Protein AF-H0SBK8-F1 (afdb_monomer_lite)

Sequence (158 aa):
MSRRNVSILALCVGFTVLLWLAADVLLIVFAGILFAVFISGGGDWIAARLGLARGFGLLIFCTLFIVGIAVFLAFAGTRFADQVQNLLNSLPRALKSVRGYIDAHDWMRRAFETFDAGDFVPSGREATSAFSTTFGVLGNLVVIVFVGLYGAIDRADM

Foldseek 3Di:
DDPVVVVVVVVVVVVVVVCVVCVLVVVLLVLLQVLLCVLQVQLVVQCVVVVHQSVVSSVVSVVVVVVVVVVVCVVVVVVVVVVVVVVVVCVVVVVVVVVVVQVVDPVSVVVVVVPPPVVVPCDVVNVVVVVVVVVVVVVSVVSSNVSSVVSNVVVSVD

pLDDT: mean 78.87, std 9.27, range [53.53, 92.62]

Radius of gyration: 26.87 Å; chains: 1; bounding box: 69×23×68 Å

Structure (mmCIF, N/CA/C/O backbone):
data_AF-H0SBK8-F1
#
_entry.id   AF-H0SBK8-F1
#
loop_
_atom_site.group_PDB
_atom_site.id
_atom_site.type_symbol
_atom_site.label_atom_id
_atom_site.label_alt_id
_atom_site.label_comp_id
_atom_site.label_asym_id
_atom_site.label_entity_id
_atom_site.label_seq_id
_atom_site.pdbx_PDB_ins_code
_atom_site.Cartn_x
_atom_site.Cartn_y
_atom_site.Cartn_z
_atom_site.occupancy
_atom_site.B_iso_or_equiv
_atom_site.auth_seq_id
_atom_site.auth_comp_id
_atom_site.auth_asym_id
_atom_site.auth_atom_id
_atom_site.pdbx_PDB_model_num
ATOM 1 N N . MET A 1 1 ? -28.452 3.139 -42.377 1.00 56.81 1 MET A N 1
ATOM 2 C CA . MET A 1 1 ? -28.591 2.854 -40.932 1.00 56.81 1 MET A CA 1
ATOM 3 C C . MET A 1 1 ? -29.072 4.107 -40.218 1.00 56.81 1 MET A C 1
ATOM 5 O O . MET A 1 1 ? -28.532 5.176 -40.464 1.00 56.81 1 MET A O 1
ATOM 9 N N . SER A 1 2 ? -30.151 3.997 -39.439 1.00 67.19 2 SER A N 1
ATOM 10 C CA . SER A 1 2 ? -30.872 5.136 -38.852 1.00 67.19 2 SER A CA 1
ATOM 11 C C . SER A 1 2 ? -29.988 5.923 -37.879 1.00 67.19 2 SER A C 1
ATOM 13 O O . SER A 1 2 ? -29.360 5.321 -37.011 1.00 67.19 2 SER A O 1
ATOM 15 N N . ARG A 1 3 ? -29.967 7.263 -37.988 1.00 77.38 3 ARG A N 1
ATOM 16 C CA . ARG A 1 3 ? -29.235 8.185 -37.087 1.00 77.38 3 ARG A CA 1
ATOM 17 C C . ARG A 1 3 ? -29.478 7.884 -35.601 1.00 77.38 3 ARG A C 1
ATOM 19 O O . ARG A 1 3 ? -28.591 8.057 -34.779 1.00 77.38 3 ARG A O 1
ATOM 26 N N . ARG A 1 4 ? -30.657 7.345 -35.286 1.00 76.56 4 ARG A N 1
ATOM 27 C CA . ARG A 1 4 ? -31.080 6.922 -33.948 1.00 76.56 4 ARG A CA 1
ATOM 28 C C . ARG A 1 4 ? -30.264 5.739 -33.405 1.00 76.56 4 ARG A C 1
ATOM 30 O O . ARG A 1 4 ? -29.923 5.734 -32.230 1.00 76.56 4 ARG A O 1
ATOM 37 N N . ASN A 1 5 ? -29.881 4.790 -34.261 1.00 80.06 5 ASN A N 1
ATOM 38 C CA . ASN A 1 5 ? -29.021 3.666 -33.876 1.00 80.06 5 ASN A CA 1
ATOM 39 C C . ASN A 1 5 ? -27.588 4.143 -33.625 1.00 80.06 5 ASN A C 1
ATOM 41 O O . ASN A 1 5 ? -26.948 3.657 -32.704 1.00 80.06 5 ASN A O 1
ATOM 45 N N . VAL A 1 6 ? -27.108 5.127 -34.396 1.00 85.50 6 VAL A N 1
ATOM 46 C CA . VAL A 1 6 ? -25.783 5.734 -34.186 1.00 85.50 6 VAL A CA 1
ATOM 47 C C . VAL A 1 6 ? -25.738 6.482 -32.852 1.00 85.50 6 VAL A C 1
ATOM 49 O O . VAL A 1 6 ? -24.781 6.318 -32.104 1.00 85.50 6 VAL A O 1
ATOM 52 N N . SER A 1 7 ? -26.790 7.233 -32.506 1.00 82.94 7 SER A N 1
ATOM 53 C CA . SER A 1 7 ? -26.885 7.909 -31.206 1.00 82.94 7 SER A CA 1
ATOM 54 C C . SER A 1 7 ? -26.938 6.928 -30.033 1.00 82.94 7 SER A C 1
ATOM 56 O O . SER A 1 7 ? -26.229 7.135 -29.057 1.00 82.94 7 SER A O 1
ATOM 58 N N . ILE A 1 8 ? -27.723 5.846 -30.126 1.00 91.75 8 ILE A N 1
ATOM 59 C CA . ILE A 1 8 ? -27.786 4.816 -29.071 1.00 91.75 8 ILE A CA 1
ATOM 60 C C . ILE A 1 8 ? -26.431 4.122 -28.913 1.00 91.75 8 ILE A C 1
ATOM 62 O O . ILE A 1 8 ? -25.972 3.915 -27.794 1.00 91.75 8 ILE A O 1
ATOM 66 N N . LEU A 1 9 ? -25.767 3.805 -30.025 1.00 91.00 9 LEU A N 1
ATOM 67 C CA . LEU A 1 9 ? -24.473 3.135 -30.004 1.00 91.00 9 LEU A CA 1
ATOM 68 C C . LEU A 1 9 ? -23.386 4.051 -29.424 1.00 91.00 9 LEU A C 1
ATOM 70 O O . LEU A 1 9 ? -22.614 3.605 -28.584 1.00 91.00 9 LEU A O 1
ATOM 74 N N . ALA A 1 10 ? -23.391 5.343 -29.765 1.00 89.25 10 ALA A N 1
ATOM 75 C CA . ALA A 1 10 ? -22.508 6.334 -29.151 1.00 89.25 10 ALA A CA 1
ATOM 76 C C . ALA A 1 10 ? -22.747 6.473 -27.636 1.00 89.25 10 ALA A C 1
ATOM 78 O O . ALA A 1 10 ? -21.789 6.565 -26.873 1.00 89.25 10 ALA A O 1
ATOM 79 N N . LEU A 1 11 ? -24.007 6.433 -27.191 1.00 91.31 11 LEU A N 1
ATOM 80 C CA . LEU A 1 11 ? -24.367 6.516 -25.772 1.00 91.31 11 LEU A CA 1
ATOM 81 C C . LEU A 1 11 ? -23.938 5.254 -25.006 1.00 91.31 11 LEU A C 1
ATOM 83 O O . LEU A 1 11 ? -23.348 5.363 -23.936 1.00 91.31 11 LEU A O 1
ATOM 87 N N . CYS A 1 12 ? -24.148 4.064 -25.576 1.00 92.62 12 CYS A N 1
ATOM 88 C CA . CYS A 1 12 ? -23.670 2.800 -25.005 1.00 92.62 12 CYS A CA 1
ATOM 89 C C . CYS A 1 12 ? -22.141 2.741 -24.923 1.00 92.62 12 CYS A C 1
ATOM 91 O O . CYS A 1 12 ? -21.604 2.321 -23.899 1.00 92.62 12 CYS A O 1
ATOM 93 N N . VAL A 1 13 ? -21.436 3.173 -25.972 1.00 92.12 13 VAL A N 1
ATOM 94 C CA . VAL A 1 13 ? -19.967 3.239 -25.970 1.00 92.12 13 VAL A CA 1
ATOM 95 C C . VAL A 1 13 ? -19.493 4.237 -24.917 1.00 92.12 13 VAL A C 1
ATOM 97 O O . VAL A 1 13 ? -18.639 3.892 -24.108 1.00 92.12 13 VAL A O 1
ATOM 100 N N . GLY A 1 14 ? -20.099 5.426 -24.852 1.00 90.00 14 GLY A N 1
ATOM 101 C CA . GLY A 1 14 ? -19.787 6.425 -23.830 1.00 90.00 14 GLY A CA 1
ATOM 102 C C . GLY A 1 14 ? -20.005 5.905 -22.407 1.00 90.00 14 GLY A C 1
ATOM 103 O O . GLY A 1 14 ? -19.131 6.058 -21.560 1.00 90.00 14 GLY A O 1
ATOM 104 N N . PHE A 1 15 ? -21.124 5.222 -22.154 1.00 88.25 15 PHE A N 1
ATOM 105 C CA . PHE A 1 15 ? -21.420 4.622 -20.852 1.00 88.25 15 PHE A CA 1
ATOM 106 C C . PHE A 1 15 ? -20.446 3.494 -20.492 1.00 88.25 15 PHE A C 1
ATOM 108 O O . PHE A 1 15 ? -19.996 3.410 -19.354 1.00 88.25 15 PHE A O 1
ATOM 115 N N . THR A 1 16 ? -20.066 2.664 -21.465 1.00 86.62 16 THR A N 1
ATOM 116 C CA . THR A 1 16 ? -19.086 1.584 -21.268 1.00 86.62 16 THR A CA 1
ATOM 117 C C . THR A 1 16 ? -17.697 2.144 -20.962 1.00 86.62 16 THR A C 1
ATOM 119 O O . THR A 1 16 ? -17.033 1.661 -20.051 1.00 86.62 16 THR A O 1
ATOM 122 N N . VAL A 1 17 ? -17.270 3.195 -21.669 1.00 85.94 17 VAL A N 1
ATOM 123 C CA . VAL A 1 17 ? -15.999 3.890 -21.405 1.00 85.94 17 VAL A CA 1
ATOM 124 C C . VAL A 1 17 ? -16.017 4.553 -20.028 1.00 85.94 17 VAL A C 1
ATOM 126 O O . VAL A 1 17 ? -15.032 4.468 -19.300 1.00 85.94 17 VAL A O 1
ATOM 129 N N . LEU A 1 18 ? -17.140 5.160 -19.637 1.00 83.31 18 LEU A N 1
ATOM 130 C CA . LEU A 1 18 ? -17.298 5.767 -18.317 1.00 83.31 18 LEU A CA 1
ATOM 131 C C . LEU A 1 18 ? -17.250 4.717 -17.198 1.00 83.31 18 LEU A C 1
ATOM 133 O O . LEU A 1 18 ? -16.566 4.928 -16.201 1.00 83.31 18 LEU A O 1
ATOM 137 N N . LEU A 1 19 ? -17.911 3.571 -17.382 1.00 81.94 19 LEU A N 1
ATOM 138 C CA . LEU A 1 19 ? -17.814 2.427 -16.471 1.00 81.94 19 LEU A CA 1
ATOM 139 C C . LEU A 1 19 ? -16.392 1.878 -16.388 1.00 81.94 19 LEU A C 1
ATOM 141 O O . LEU A 1 19 ? -15.942 1.544 -15.299 1.00 81.94 19 LEU A O 1
ATOM 145 N N . TRP A 1 20 ? -15.679 1.803 -17.512 1.00 82.62 20 TRP A N 1
ATOM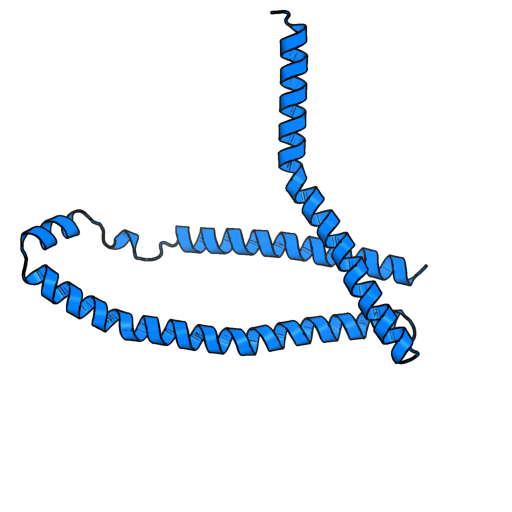 146 C CA . TRP A 1 20 ? -14.298 1.333 -17.528 1.00 82.62 20 TRP A CA 1
ATOM 147 C C . TRP A 1 20 ? -13.368 2.288 -16.773 1.00 82.62 20 TRP A C 1
ATOM 149 O O . TRP A 1 20 ? -12.548 1.835 -15.981 1.00 82.62 20 TRP A O 1
ATOM 159 N N . LEU A 1 21 ? -13.558 3.601 -16.934 1.00 76.69 21 LEU A N 1
ATOM 160 C CA . LEU A 1 21 ? -12.795 4.618 -16.207 1.00 76.69 21 LEU A CA 1
ATOM 161 C C . LEU A 1 21 ? -13.139 4.644 -14.705 1.00 76.69 21 LEU A C 1
ATOM 163 O O . LEU A 1 21 ? -12.272 4.882 -13.871 1.00 76.69 21 LEU A O 1
ATOM 167 N N . ALA A 1 22 ? -14.400 4.386 -14.351 1.00 81.94 22 ALA A N 1
ATOM 168 C CA . ALA A 1 22 ? -14.864 4.339 -12.965 1.00 81.94 22 ALA A CA 1
ATOM 169 C C . ALA A 1 22 ? -14.611 2.986 -12.275 1.00 81.94 22 ALA A C 1
ATOM 171 O O . ALA A 1 22 ? -14.759 2.896 -11.055 1.00 81.94 22 ALA A O 1
ATOM 172 N N . ALA A 1 23 ? -14.237 1.941 -13.020 1.00 83.31 23 ALA A N 1
ATOM 173 C CA . ALA A 1 23 ? -14.001 0.606 -12.475 1.00 83.31 23 ALA A CA 1
ATOM 174 C C . ALA A 1 23 ? -12.902 0.619 -11.405 1.00 83.31 23 ALA A C 1
ATOM 176 O O . ALA A 1 23 ? -13.072 -0.006 -10.360 1.00 83.31 23 ALA A O 1
ATOM 177 N N . ASP A 1 24 ? -11.836 1.396 -11.616 1.00 81.75 24 ASP A N 1
ATOM 178 C CA . ASP A 1 24 ? -10.772 1.573 -10.624 1.00 81.75 24 ASP A CA 1
ATOM 179 C C . ASP A 1 24 ? -11.307 2.191 -9.328 1.00 81.75 24 ASP A C 1
ATOM 181 O O . ASP A 1 24 ? -11.007 1.709 -8.238 1.00 81.75 24 ASP A O 1
ATOM 185 N N . VAL A 1 25 ? -12.171 3.206 -9.423 1.00 84.06 25 VAL A N 1
ATOM 186 C CA . VAL A 1 25 ? -12.795 3.840 -8.248 1.00 84.06 25 VAL A CA 1
ATOM 187 C C . VAL A 1 25 ? -13.710 2.856 -7.518 1.00 84.06 25 VAL A C 1
ATOM 189 O O . VAL A 1 25 ? -13.666 2.770 -6.291 1.00 84.06 25 VAL A O 1
ATOM 192 N N . LEU A 1 26 ? -14.508 2.075 -8.251 1.00 85.50 26 LEU A N 1
ATOM 193 C CA . LEU A 1 26 ? -15.375 1.050 -7.667 1.00 85.50 26 LEU A CA 1
ATOM 194 C C . LEU A 1 26 ? -14.555 -0.029 -6.945 1.00 85.50 26 LEU A C 1
ATOM 196 O O . LEU A 1 26 ? -14.913 -0.421 -5.834 1.00 85.50 26 LEU A O 1
ATOM 200 N N . LEU A 1 27 ? -13.443 -0.472 -7.541 1.00 86.31 27 LEU A N 1
ATOM 201 C CA . LEU A 1 27 ? -12.514 -1.422 -6.925 1.00 86.31 27 LEU A CA 1
ATOM 202 C C . LEU A 1 27 ? -11.871 -0.850 -5.660 1.00 86.31 27 LEU A C 1
ATOM 204 O O . LEU A 1 27 ? -11.789 -1.560 -4.661 1.00 86.31 27 LEU A O 1
ATOM 208 N N . ILE A 1 28 ? -11.465 0.421 -5.672 1.00 85.25 28 ILE A N 1
ATOM 209 C CA . ILE A 1 28 ? -10.910 1.115 -4.500 1.00 85.25 28 ILE A CA 1
ATOM 210 C C . ILE A 1 28 ? -11.938 1.171 -3.365 1.00 85.25 28 ILE A C 1
ATOM 212 O O . ILE A 1 28 ? -11.615 0.834 -2.227 1.00 85.25 28 ILE A O 1
ATOM 216 N N . VAL A 1 29 ? -13.186 1.545 -3.659 1.00 86.69 29 VAL A N 1
ATOM 217 C CA . VAL A 1 29 ? -14.262 1.589 -2.654 1.00 86.69 29 VAL A CA 1
ATOM 218 C C . VAL A 1 29 ? -14.557 0.192 -2.114 1.00 86.69 29 VAL A C 1
ATOM 220 O O . VAL A 1 29 ? -14.632 0.003 -0.902 1.00 86.69 29 VAL A O 1
ATOM 223 N N . PHE A 1 30 ? -14.675 -0.802 -2.994 1.00 88.19 30 PHE A N 1
ATOM 224 C CA . PHE A 1 30 ? -14.898 -2.190 -2.604 1.00 88.19 30 PHE A CA 1
ATOM 225 C C . PHE A 1 30 ? -13.760 -2.729 -1.726 1.00 88.19 30 PHE A C 1
ATOM 227 O O . PHE A 1 30 ? -14.020 -3.339 -0.688 1.00 88.19 30 PHE A O 1
ATOM 234 N N . ALA A 1 31 ? -12.507 -2.447 -2.087 1.00 88.56 31 ALA A N 1
ATOM 235 C CA . ALA A 1 31 ? -11.340 -2.786 -1.281 1.00 88.56 31 ALA A CA 1
ATOM 236 C C . ALA A 1 31 ? -11.372 -2.085 0.084 1.00 88.56 31 ALA A C 1
ATOM 238 O O . ALA A 1 31 ? -11.089 -2.726 1.093 1.00 88.56 31 ALA A O 1
ATOM 239 N N . GLY A 1 32 ? -11.777 -0.812 0.137 1.00 88.12 32 GLY A N 1
ATOM 240 C CA . GLY A 1 32 ? -11.993 -0.080 1.387 1.00 88.12 32 GLY A CA 1
ATOM 241 C C . GLY A 1 32 ? -13.034 -0.753 2.283 1.00 88.12 32 GLY A C 1
ATOM 242 O O . GLY A 1 32 ? -12.780 -0.969 3.464 1.00 88.12 32 GLY A O 1
ATOM 243 N N . ILE A 1 33 ? -14.171 -1.175 1.725 1.00 87.69 33 ILE A N 1
ATOM 244 C CA . ILE A 1 33 ? -15.217 -1.890 2.475 1.00 87.69 33 ILE A CA 1
ATOM 245 C C . ILE A 1 33 ? -14.710 -3.249 2.977 1.00 87.69 33 ILE A C 1
ATOM 247 O O . ILE A 1 33 ? -14.914 -3.587 4.143 1.00 87.69 33 ILE A O 1
ATOM 251 N N . LEU A 1 34 ? -14.024 -4.027 2.134 1.00 89.12 34 LEU A N 1
ATOM 252 C CA . LEU A 1 34 ? -13.415 -5.291 2.561 1.00 89.12 34 LEU A CA 1
ATOM 253 C C . LEU A 1 34 ? -12.387 -5.072 3.674 1.00 89.12 34 LEU A C 1
ATOM 255 O O . LEU A 1 34 ? -12.351 -5.838 4.637 1.00 89.12 34 LEU A O 1
ATOM 259 N N . PHE A 1 35 ? -11.588 -4.011 3.570 1.00 87.38 35 PHE A N 1
ATOM 260 C CA . PHE A 1 35 ? -10.621 -3.631 4.590 1.00 87.38 35 PHE A CA 1
ATOM 261 C C . PHE A 1 35 ? -11.308 -3.235 5.904 1.00 87.38 35 PHE A C 1
ATOM 263 O O . PHE A 1 35 ? -10.869 -3.676 6.965 1.00 87.38 35 PHE A O 1
ATOM 270 N N . ALA A 1 36 ? -12.430 -2.506 5.845 1.00 86.69 36 ALA A N 1
ATOM 271 C CA . ALA A 1 36 ? -13.253 -2.211 7.020 1.00 86.69 36 ALA A CA 1
ATOM 272 C C . ALA A 1 36 ? -13.706 -3.496 7.717 1.00 86.69 36 ALA A C 1
ATOM 274 O O . ALA A 1 36 ? -13.495 -3.667 8.915 1.00 86.69 36 ALA A O 1
ATOM 275 N N . VAL A 1 37 ? -14.288 -4.428 6.955 1.00 85.94 37 VAL A N 1
ATOM 276 C CA . VAL A 1 37 ? -14.782 -5.707 7.484 1.00 85.94 37 VAL A CA 1
ATOM 277 C C . VAL A 1 37 ? -13.642 -6.536 8.074 1.00 85.94 37 VAL A C 1
ATOM 279 O O . VAL A 1 37 ? -13.821 -7.158 9.119 1.00 85.94 37 VAL A O 1
ATOM 282 N N . PHE A 1 38 ? -12.466 -6.519 7.447 1.00 86.62 38 PHE A N 1
ATOM 283 C CA . PHE A 1 38 ? -11.280 -7.203 7.950 1.00 86.62 38 PHE A CA 1
ATOM 284 C C . PHE A 1 38 ? -10.816 -6.640 9.301 1.00 86.62 38 PHE A C 1
ATOM 286 O O . PHE A 1 38 ? -10.615 -7.411 10.242 1.00 86.62 38 PHE A O 1
ATOM 293 N N . ILE A 1 39 ? -10.701 -5.311 9.427 1.00 85.12 39 ILE A N 1
ATOM 294 C CA . ILE A 1 39 ? -10.304 -4.664 10.687 1.00 85.12 39 ILE A CA 1
ATOM 295 C C . ILE A 1 39 ? -11.371 -4.867 11.760 1.00 85.12 39 ILE A C 1
ATOM 297 O O . ILE A 1 39 ? -11.030 -5.275 12.867 1.00 85.12 39 ILE A O 1
ATOM 301 N N . SER A 1 40 ? -12.648 -4.617 11.457 1.00 83.69 40 SER A N 1
ATOM 302 C CA . SER A 1 40 ? -13.736 -4.810 12.420 1.00 83.69 40 SER A CA 1
ATOM 303 C C . SER A 1 40 ? -13.827 -6.265 12.872 1.00 83.69 40 SER A C 1
ATOM 305 O O . SER A 1 40 ? -13.932 -6.516 14.064 1.00 83.69 40 SER A O 1
ATOM 307 N N . GLY A 1 41 ? -13.723 -7.234 11.958 1.00 83.56 41 GLY A N 1
ATOM 308 C CA . GLY A 1 41 ? -13.756 -8.657 12.303 1.00 83.56 41 GLY A CA 1
ATOM 309 C C . GLY A 1 41 ? -12.580 -9.082 13.185 1.00 83.56 41 GLY A C 1
ATOM 310 O O . GLY A 1 41 ? -12.774 -9.787 14.176 1.00 83.56 41 GLY A O 1
ATOM 311 N N . GLY A 1 42 ? -11.366 -8.621 12.868 1.00 83.12 42 GLY A N 1
ATOM 312 C CA . GLY A 1 42 ? -10.180 -8.872 13.691 1.00 83.12 42 GLY A CA 1
ATOM 313 C C . GLY A 1 42 ? -10.251 -8.187 15.058 1.00 83.12 42 GLY A C 1
ATOM 314 O O . GLY A 1 42 ? -9.967 -8.810 16.081 1.00 83.12 42 GLY A O 1
ATOM 315 N N . GLY A 1 43 ? -10.683 -6.927 15.085 1.00 82.75 43 GLY A N 1
ATOM 316 C CA . GLY A 1 43 ? -10.865 -6.137 16.299 1.00 82.75 43 GLY A CA 1
ATOM 317 C C . GLY A 1 43 ? -11.937 -6.711 17.222 1.00 82.75 43 GLY A C 1
ATOM 318 O O . GLY A 1 43 ? -11.690 -6.828 18.419 1.00 82.75 43 GLY A O 1
ATOM 319 N N . ASP A 1 44 ? -13.074 -7.144 16.674 1.00 83.19 44 ASP A N 1
ATOM 320 C CA . ASP A 1 44 ? -14.165 -7.782 17.420 1.00 83.19 44 ASP A CA 1
ATOM 321 C C . ASP A 1 44 ? -13.722 -9.136 17.992 1.00 83.19 44 ASP A C 1
ATOM 323 O O . ASP A 1 44 ? -14.021 -9.450 19.145 1.00 83.19 44 ASP A O 1
ATOM 327 N N . TRP A 1 45 ? -12.942 -9.920 17.238 1.00 83.00 45 TRP A N 1
ATOM 328 C CA . TRP A 1 45 ? -12.374 -11.181 17.727 1.00 83.00 45 TRP A CA 1
ATOM 329 C C . TRP A 1 45 ? -11.401 -10.966 18.895 1.00 83.00 45 TRP A C 1
ATOM 331 O O . TRP A 1 45 ? -11.473 -11.671 19.905 1.00 83.00 45 TRP A O 1
ATOM 341 N N . ILE A 1 46 ? -10.527 -9.959 18.796 1.00 80.88 46 ILE A N 1
ATOM 342 C CA . ILE A 1 46 ? -9.605 -9.571 19.873 1.00 80.88 46 ILE A CA 1
ATOM 343 C C . ILE A 1 46 ? -10.380 -9.028 21.081 1.00 80.88 46 ILE A C 1
ATOM 345 O O . ILE A 1 46 ? -10.127 -9.460 22.207 1.00 80.88 46 ILE A O 1
ATOM 349 N N . ALA A 1 47 ? -11.352 -8.137 20.865 1.00 82.31 47 ALA A N 1
ATOM 350 C CA . ALA A 1 47 ? -12.197 -7.581 21.920 1.00 82.31 47 ALA A CA 1
ATOM 351 C C . ALA A 1 47 ? -12.947 -8.686 22.673 1.00 82.31 47 ALA A C 1
ATOM 353 O O . ALA A 1 47 ? -12.913 -8.716 23.902 1.00 82.31 47 ALA A O 1
ATOM 354 N N . ALA A 1 48 ? -13.541 -9.641 21.951 1.00 81.38 48 ALA A N 1
ATOM 355 C CA . ALA A 1 48 ? -14.244 -10.777 22.538 1.00 81.38 48 ALA A CA 1
ATOM 356 C C . ALA A 1 48 ? -13.307 -11.700 23.330 1.00 81.38 48 ALA A C 1
ATOM 358 O O . ALA A 1 48 ? -13.700 -12.240 24.363 1.00 81.38 48 ALA A O 1
ATOM 359 N N . ARG A 1 49 ? -12.061 -11.884 22.874 1.00 84.75 49 ARG A N 1
ATOM 360 C CA . ARG A 1 49 ? -11.093 -12.759 23.551 1.00 84.75 49 ARG A CA 1
ATOM 361 C C . ARG A 1 49 ? -10.495 -12.131 24.807 1.00 84.75 49 ARG A C 1
ATOM 363 O O . ARG A 1 49 ? -10.231 -12.854 25.764 1.00 84.75 49 ARG A O 1
ATOM 370 N N . LEU A 1 50 ? -10.269 -10.819 24.796 1.00 77.81 50 LEU A N 1
ATOM 371 C CA . LEU A 1 50 ? -9.695 -10.084 25.925 1.00 77.81 50 LEU A CA 1
ATOM 372 C C . LEU A 1 50 ? -10.757 -9.456 26.847 1.00 77.81 50 LEU A C 1
ATOM 374 O O . LEU A 1 50 ? -10.409 -8.974 27.920 1.00 77.81 50 LEU A O 1
ATOM 378 N N . GLY A 1 51 ? -12.036 -9.469 26.460 1.00 75.00 51 GLY A N 1
ATOM 379 C CA . GLY A 1 51 ? -13.131 -8.866 27.226 1.00 75.00 51 GLY A CA 1
ATOM 380 C C . GLY A 1 51 ? -13.088 -7.334 27.274 1.00 75.00 51 GLY A C 1
ATOM 381 O O . GLY A 1 51 ? -13.625 -6.740 28.206 1.00 75.00 51 GLY A O 1
ATOM 382 N N . LEU A 1 52 ? -12.421 -6.685 26.312 1.00 77.38 52 LEU A N 1
ATOM 383 C CA . LEU A 1 52 ? -12.301 -5.224 26.255 1.00 77.38 52 LEU A CA 1
ATOM 384 C C . LEU A 1 52 ? -13.451 -4.576 25.481 1.00 77.38 52 LEU A C 1
ATOM 386 O O . LEU A 1 52 ? -14.096 -5.197 24.638 1.00 77.38 52 LEU A O 1
ATOM 390 N N . ALA A 1 53 ? -13.646 -3.275 25.724 1.00 75.31 53 ALA A N 1
ATOM 391 C CA . ALA A 1 53 ? -14.525 -2.455 24.902 1.00 75.31 53 ALA A CA 1
ATOM 392 C C . ALA A 1 53 ? -14.050 -2.476 23.439 1.00 75.31 53 ALA A C 1
ATOM 394 O O . ALA A 1 53 ? -12.849 -2.423 23.153 1.00 75.31 53 ALA A O 1
ATOM 395 N N . ARG A 1 54 ? -15.008 -2.523 22.515 1.00 71.12 54 ARG A N 1
ATOM 396 C CA . ARG A 1 54 ? -14.796 -2.732 21.076 1.00 71.12 54 ARG A CA 1
ATOM 397 C C . ARG A 1 54 ? -13.748 -1.798 20.457 1.00 71.12 54 ARG A C 1
ATOM 399 O O . ARG A 1 54 ? -12.885 -2.254 19.710 1.00 71.12 54 ARG A O 1
ATOM 406 N N . GLY A 1 55 ? -13.748 -0.523 20.855 1.00 74.44 55 GLY A N 1
ATOM 407 C CA . GLY A 1 55 ? -12.767 0.466 20.395 1.00 74.44 55 GLY A CA 1
ATOM 408 C C . GLY A 1 55 ? -11.312 0.095 20.714 1.00 74.44 55 GLY A C 1
ATOM 409 O O . GLY A 1 55 ? -10.427 0.302 19.886 1.00 74.44 55 GLY A O 1
ATOM 410 N N . PHE A 1 56 ? -11.049 -0.536 21.864 1.00 79.19 56 PHE A N 1
ATOM 411 C CA . PHE A 1 56 ? -9.702 -1.001 22.210 1.00 79.19 56 PHE A CA 1
ATOM 412 C C . PHE A 1 56 ? -9.296 -2.246 21.418 1.00 79.19 56 PHE A C 1
ATOM 414 O O . PHE A 1 56 ? -8.136 -2.351 21.025 1.00 79.19 56 PHE A O 1
ATOM 421 N N . GLY A 1 57 ? -10.228 -3.162 21.136 1.00 78.44 57 GLY A N 1
ATOM 422 C CA . GLY A 1 57 ? -9.950 -4.316 20.272 1.00 78.44 57 GLY A CA 1
ATOM 423 C C . GLY A 1 57 ? -9.530 -3.893 18.864 1.00 78.44 57 GLY A C 1
ATOM 424 O O . GLY A 1 57 ? -8.551 -4.415 18.329 1.00 78.44 57 GLY A O 1
ATOM 425 N N . LEU A 1 58 ? -10.203 -2.878 18.310 1.00 80.25 58 LEU A N 1
ATOM 426 C CA . LEU A 1 58 ? -9.867 -2.288 17.013 1.00 80.25 58 LEU A CA 1
ATOM 427 C C . LEU A 1 58 ? -8.467 -1.650 17.017 1.00 80.25 58 LEU A C 1
ATOM 429 O O . LEU A 1 58 ? -7.655 -1.936 16.137 1.00 80.25 58 LEU A O 1
ATOM 433 N N . LEU A 1 59 ? -8.158 -0.830 18.032 1.00 83.00 59 LEU A N 1
ATOM 434 C CA . LEU A 1 59 ? -6.844 -0.186 18.171 1.00 83.00 59 LEU A CA 1
ATOM 435 C C . LEU A 1 59 ? -5.710 -1.208 18.291 1.00 83.00 59 LEU A C 1
ATOM 437 O O . LEU A 1 59 ? -4.667 -1.055 17.647 1.00 83.00 59 LEU A O 1
ATOM 441 N N . ILE A 1 60 ? -5.914 -2.257 19.091 1.00 85.12 60 ILE A N 1
ATOM 442 C CA . ILE A 1 60 ? -4.932 -3.330 19.272 1.00 85.12 60 ILE A CA 1
ATOM 443 C C . ILE A 1 60 ? -4.713 -4.067 17.951 1.00 85.12 60 ILE A C 1
ATOM 445 O O . ILE A 1 60 ? -3.563 -4.274 17.566 1.00 85.12 60 ILE A O 1
ATOM 449 N N . PHE A 1 61 ? -5.783 -4.414 17.229 1.00 86.81 61 PHE A N 1
ATOM 450 C CA . PHE A 1 61 ? -5.670 -5.085 15.935 1.00 86.81 61 PHE A CA 1
ATOM 451 C C . PHE A 1 61 ? -4.930 -4.225 14.903 1.00 86.81 61 PHE A C 1
ATOM 453 O O . PHE A 1 61 ? -3.983 -4.704 14.281 1.00 86.81 61 PHE A O 1
ATOM 460 N N . CYS A 1 62 ? -5.295 -2.946 14.759 1.00 86.06 62 CYS A N 1
ATOM 461 C CA . CYS A 1 62 ? -4.604 -2.020 13.858 1.00 86.06 62 CYS A CA 1
ATOM 462 C C . CYS A 1 62 ? -3.118 -1.882 14.208 1.00 86.06 62 CYS A C 1
ATOM 464 O O . CYS A 1 62 ? -2.267 -1.951 13.320 1.00 86.06 62 CYS A O 1
ATOM 466 N N . THR A 1 63 ? -2.796 -1.734 15.495 1.00 88.56 63 THR A N 1
ATOM 467 C CA . THR A 1 63 ? -1.404 -1.640 15.958 1.00 88.56 63 THR A CA 1
ATOM 468 C C . THR A 1 63 ? -0.637 -2.921 15.638 1.00 88.56 63 THR A C 1
ATOM 470 O O . THR A 1 63 ? 0.452 -2.859 15.069 1.00 88.56 63 THR A O 1
ATOM 473 N N . LEU A 1 64 ? -1.219 -4.087 15.935 1.00 89.75 64 LEU A N 1
ATOM 474 C CA . LEU A 1 64 ? -0.615 -5.387 15.647 1.00 89.75 64 LEU A CA 1
ATOM 475 C C . LEU A 1 64 ? -0.382 -5.578 14.143 1.00 89.75 64 LEU A C 1
ATOM 477 O O . LEU A 1 64 ? 0.672 -6.066 13.742 1.00 89.75 64 LEU A O 1
ATOM 481 N N . PHE A 1 65 ? -1.339 -5.166 13.312 1.00 88.12 65 PHE A N 1
ATOM 482 C CA . PHE A 1 65 ? -1.247 -5.263 11.860 1.00 88.12 65 PHE A CA 1
ATOM 483 C C . PHE A 1 65 ? -0.104 -4.405 11.301 1.00 88.12 65 PHE A C 1
ATOM 485 O O . PHE A 1 65 ? 0.716 -4.903 10.528 1.00 88.12 65 PHE A O 1
ATOM 492 N N . ILE A 1 66 ? 0.013 -3.148 11.744 1.00 88.94 66 ILE A N 1
ATOM 493 C CA . ILE A 1 66 ? 1.102 -2.246 11.331 1.00 88.94 66 ILE A CA 1
ATOM 494 C C . ILE A 1 66 ? 2.462 -2.800 11.768 1.00 88.94 66 ILE A C 1
ATOM 496 O O . ILE A 1 66 ? 3.398 -2.848 10.967 1.00 88.94 66 ILE A O 1
ATOM 500 N N . VAL A 1 67 ? 2.572 -3.262 13.017 1.00 92.62 67 VAL A N 1
ATOM 501 C CA . VAL A 1 67 ? 3.808 -3.867 13.535 1.00 92.62 67 VAL A CA 1
ATOM 502 C C . VAL A 1 67 ? 4.164 -5.130 12.747 1.00 92.62 67 VAL A C 1
ATOM 504 O O . VAL A 1 67 ? 5.321 -5.305 12.369 1.00 92.62 67 VAL A O 1
ATOM 507 N N . GLY A 1 68 ? 3.183 -5.978 12.436 1.00 90.62 68 GLY A N 1
ATOM 508 C CA . GLY A 1 68 ? 3.377 -7.183 11.630 1.00 90.62 68 GLY A CA 1
ATOM 509 C C . GLY A 1 68 ? 3.927 -6.877 10.237 1.00 90.62 68 GLY A C 1
ATOM 510 O O . GLY A 1 68 ? 4.882 -7.521 9.802 1.00 90.62 68 GLY A O 1
ATOM 511 N N . ILE A 1 69 ? 3.391 -5.850 9.569 1.00 88.88 69 ILE A N 1
ATOM 512 C CA . ILE A 1 69 ? 3.900 -5.377 8.274 1.00 88.88 69 ILE A CA 1
ATOM 513 C C . ILE A 1 69 ? 5.335 -4.858 8.407 1.00 88.88 69 ILE A C 1
ATOM 515 O O . ILE A 1 69 ? 6.193 -5.241 7.614 1.00 88.88 69 ILE A O 1
ATOM 519 N N . ALA A 1 70 ? 5.627 -4.025 9.409 1.00 88.88 70 ALA A N 1
ATOM 520 C CA . ALA A 1 70 ? 6.967 -3.474 9.610 1.00 88.88 70 ALA A CA 1
ATOM 521 C C . ALA A 1 70 ? 8.016 -4.574 9.849 1.00 88.88 70 ALA A C 1
ATOM 523 O O . ALA A 1 70 ? 9.092 -4.552 9.248 1.00 88.88 70 ALA A O 1
ATOM 524 N N . VAL A 1 71 ? 7.681 -5.574 10.671 1.00 90.94 71 VAL A N 1
ATOM 525 C CA . VAL A 1 71 ? 8.535 -6.748 10.903 1.00 90.94 71 VAL A CA 1
ATOM 526 C C . VAL A 1 71 ? 8.706 -7.546 9.611 1.00 90.94 71 VAL A C 1
ATOM 528 O O . VAL A 1 71 ? 9.833 -7.882 9.250 1.00 90.94 71 VAL A O 1
ATOM 531 N N . PHE A 1 72 ? 7.624 -7.806 8.874 1.00 87.19 72 PHE A N 1
ATOM 532 C CA . PHE A 1 72 ? 7.697 -8.516 7.598 1.00 87.19 72 PHE A CA 1
ATOM 533 C C . PHE A 1 72 ? 8.618 -7.801 6.600 1.00 87.19 72 PHE A C 1
ATOM 535 O O . PHE A 1 72 ? 9.497 -8.441 6.025 1.00 87.19 72 PHE A O 1
ATOM 542 N N . LEU A 1 73 ? 8.487 -6.480 6.442 1.00 85.56 73 LEU A N 1
ATOM 543 C CA . LEU A 1 73 ? 9.351 -5.693 5.557 1.00 85.56 73 LEU A CA 1
ATOM 544 C C . LEU A 1 73 ? 10.810 -5.688 6.023 1.00 85.56 73 LEU A C 1
ATOM 546 O O . LEU A 1 73 ? 11.700 -5.775 5.182 1.00 85.56 73 LEU A O 1
ATOM 550 N N . ALA A 1 74 ? 11.080 -5.624 7.328 1.00 85.50 74 ALA A N 1
ATOM 551 C CA . ALA A 1 74 ? 12.449 -5.667 7.845 1.00 85.50 74 ALA A CA 1
ATOM 552 C C . ALA A 1 74 ? 13.134 -7.019 7.558 1.00 85.50 74 ALA A C 1
ATOM 554 O O . ALA A 1 74 ? 14.291 -7.068 7.130 1.00 85.50 74 ALA A O 1
ATOM 555 N N . PHE A 1 75 ? 12.413 -8.129 7.738 1.00 84.69 75 PHE A N 1
ATOM 556 C CA . PHE A 1 75 ? 12.944 -9.473 7.488 1.00 84.69 75 PHE A CA 1
ATOM 557 C C . PHE A 1 75 ? 13.024 -9.816 5.997 1.00 84.69 75 PHE A C 1
ATOM 559 O O . PHE A 1 75 ? 14.001 -10.420 5.554 1.00 84.69 75 PHE A O 1
ATOM 566 N N . ALA A 1 76 ? 12.016 -9.442 5.210 1.00 80.81 76 ALA A N 1
ATOM 567 C CA . ALA A 1 76 ? 12.014 -9.679 3.772 1.00 80.81 76 ALA A CA 1
ATOM 568 C C . ALA A 1 76 ? 13.016 -8.754 3.064 1.00 80.81 76 ALA A C 1
ATOM 570 O O . ALA A 1 76 ? 13.809 -9.213 2.244 1.00 80.81 76 ALA A O 1
ATOM 571 N N . GLY A 1 77 ? 13.028 -7.467 3.417 1.00 74.62 77 GLY A N 1
ATOM 572 C CA . GLY A 1 77 ? 13.872 -6.449 2.794 1.00 74.62 77 GLY A CA 1
ATOM 573 C C . GLY A 1 77 ? 15.364 -6.737 2.928 1.00 74.62 77 GLY A C 1
ATOM 574 O O . GLY A 1 77 ? 16.092 -6.574 1.956 1.00 74.62 77 GLY A O 1
ATOM 575 N N . THR A 1 78 ? 15.816 -7.244 4.077 1.00 75.50 78 THR A N 1
ATOM 576 C CA . THR A 1 78 ? 17.224 -7.644 4.270 1.00 75.50 78 THR A CA 1
ATOM 577 C C . THR A 1 78 ? 17.614 -8.821 3.373 1.00 75.50 78 THR A C 1
ATOM 579 O O . THR A 1 78 ? 18.610 -8.746 2.661 1.00 75.50 78 THR A O 1
ATOM 582 N N . ARG A 1 79 ? 16.778 -9.867 3.299 1.00 72.19 79 ARG A N 1
ATOM 583 C CA . ARG A 1 79 ? 17.008 -11.035 2.426 1.00 72.19 79 ARG A CA 1
ATOM 584 C C . ARG A 1 79 ? 17.061 -10.654 0.944 1.00 72.19 79 ARG A C 1
ATOM 586 O O . ARG A 1 79 ? 17.904 -11.171 0.215 1.00 72.19 79 ARG A O 1
ATOM 593 N N . PHE A 1 80 ? 16.165 -9.772 0.498 1.00 70.00 80 PHE A N 1
ATOM 594 C CA . PHE A 1 80 ? 16.153 -9.281 -0.882 1.00 70.00 80 PHE A CA 1
ATOM 595 C C . PHE A 1 80 ? 17.341 -8.360 -1.169 1.00 70.00 80 PHE A C 1
ATOM 597 O O . PHE A 1 80 ? 17.956 -8.485 -2.227 1.00 70.00 80 PHE A O 1
ATOM 604 N N . ALA A 1 81 ? 17.699 -7.479 -0.233 1.00 71.06 81 ALA A N 1
ATOM 605 C CA . ALA A 1 81 ? 18.852 -6.598 -0.373 1.00 71.06 81 ALA A CA 1
ATOM 606 C C . ALA A 1 81 ? 20.147 -7.400 -0.536 1.00 71.06 81 ALA A C 1
ATOM 608 O O . ALA A 1 81 ? 20.886 -7.141 -1.482 1.00 71.06 81 ALA A O 1
ATOM 609 N N . ASP A 1 82 ? 20.371 -8.427 0.289 1.00 73.62 82 ASP A N 1
ATOM 610 C CA . ASP A 1 82 ? 21.553 -9.295 0.190 1.00 73.62 82 ASP A CA 1
ATOM 611 C C . ASP A 1 82 ? 21.618 -10.031 -1.162 1.00 73.62 82 ASP A C 1
ATOM 613 O O . ASP A 1 82 ? 22.685 -10.169 -1.768 1.00 73.62 82 ASP A O 1
ATOM 617 N N . GLN A 1 83 ? 20.470 -10.481 -1.681 1.00 67.00 83 GLN A N 1
ATOM 618 C CA . GLN A 1 83 ? 20.383 -11.130 -2.995 1.00 67.00 83 GLN A CA 1
ATOM 619 C C . GLN A 1 83 ? 20.711 -10.159 -4.136 1.00 67.00 83 GLN A C 1
ATOM 621 O O . GLN A 1 83 ? 21.496 -10.495 -5.027 1.00 67.00 83 GLN A O 1
ATOM 626 N N . VAL A 1 84 ? 20.164 -8.942 -4.092 1.00 75.50 84 VAL A N 1
ATOM 627 C CA . VAL A 1 84 ? 20.450 -7.890 -5.079 1.00 75.50 84 VAL A CA 1
ATOM 628 C C . VAL A 1 84 ? 21.916 -7.465 -5.004 1.00 75.50 84 VAL A C 1
ATOM 630 O O . VAL A 1 84 ? 22.561 -7.316 -6.040 1.00 75.50 84 VAL A O 1
ATOM 633 N N . GLN A 1 85 ? 22.483 -7.342 -3.804 1.00 74.38 85 GLN A N 1
ATOM 634 C CA . GLN A 1 85 ? 23.882 -6.965 -3.616 1.00 74.38 85 GLN A CA 1
ATOM 635 C C . GLN A 1 85 ? 24.834 -8.034 -4.170 1.00 74.38 85 GLN A C 1
ATOM 637 O O . GLN A 1 85 ? 25.815 -7.702 -4.832 1.00 74.38 85 GLN A O 1
ATOM 642 N N . ASN A 1 86 ? 24.518 -9.320 -3.999 1.00 74.56 86 ASN A N 1
ATOM 643 C CA . ASN A 1 86 ? 25.289 -10.414 -4.594 1.00 74.56 86 ASN A CA 1
ATOM 644 C C . ASN A 1 86 ? 25.221 -10.432 -6.130 1.00 74.56 86 ASN A C 1
ATOM 646 O O . ASN A 1 86 ? 26.238 -10.692 -6.784 1.00 74.56 86 ASN A O 1
ATOM 650 N N . LEU A 1 87 ? 24.061 -10.110 -6.714 1.00 69.19 87 LEU A N 1
ATOM 651 C CA . LEU A 1 87 ? 23.920 -9.933 -8.162 1.00 69.19 87 LEU A CA 1
ATOM 652 C C . LEU A 1 87 ? 24.747 -8.743 -8.652 1.00 69.19 87 LEU A C 1
ATOM 654 O O . LEU A 1 87 ? 25.550 -8.916 -9.566 1.00 69.19 87 LEU A O 1
ATOM 658 N N . LEU A 1 88 ? 24.634 -7.582 -7.999 1.00 72.81 88 LEU A N 1
ATOM 659 C CA . LEU A 1 88 ? 25.406 -6.374 -8.315 1.00 72.81 88 LEU A CA 1
ATOM 660 C C . LEU A 1 88 ? 26.921 -6.599 -8.199 1.00 72.81 88 LEU A C 1
ATOM 662 O O . LEU A 1 88 ? 27.674 -6.120 -9.042 1.00 72.81 88 LEU A O 1
ATOM 666 N N . ASN A 1 89 ? 27.374 -7.379 -7.214 1.00 74.94 89 ASN A N 1
ATOM 667 C CA . ASN A 1 89 ? 28.787 -7.728 -7.025 1.00 74.94 89 ASN A CA 1
ATOM 668 C C . ASN A 1 89 ? 29.308 -8.739 -8.065 1.00 74.94 89 ASN A C 1
ATOM 670 O O . ASN A 1 89 ? 30.503 -8.757 -8.381 1.00 74.94 89 ASN A O 1
ATOM 674 N N . SER A 1 90 ? 28.429 -9.582 -8.611 1.00 68.62 90 SER A N 1
ATOM 675 C CA . SER A 1 90 ? 28.768 -10.576 -9.645 1.00 68.62 90 SER A CA 1
ATOM 676 C C . SER A 1 90 ? 28.678 -10.000 -11.064 1.00 68.62 90 SER A C 1
ATOM 678 O O . SER A 1 90 ? 29.405 -10.430 -11.964 1.00 68.62 90 SER A O 1
ATOM 680 N N . LEU A 1 91 ? 27.852 -8.968 -11.241 1.00 75.94 91 LEU A N 1
ATOM 681 C CA . LEU A 1 91 ? 27.648 -8.210 -12.474 1.00 75.94 91 LEU A CA 1
ATOM 682 C C . LEU A 1 91 ? 28.959 -7.721 -13.126 1.00 75.94 91 LEU A C 1
ATOM 684 O O . LEU A 1 91 ? 29.160 -7.996 -14.310 1.00 75.94 91 LEU A O 1
ATOM 688 N N . PRO A 1 92 ? 29.921 -7.099 -12.410 1.00 69.44 92 PRO A N 1
ATOM 689 C CA . PRO A 1 92 ? 31.170 -6.647 -13.023 1.00 69.44 92 PRO A CA 1
ATOM 690 C C . PRO A 1 92 ? 32.051 -7.796 -13.539 1.00 69.44 92 PRO A C 1
ATOM 692 O O . PRO A 1 92 ? 32.792 -7.604 -14.504 1.00 69.44 92 PRO A O 1
ATOM 695 N N . ARG A 1 93 ? 31.983 -8.999 -12.946 1.00 67.81 93 ARG A N 1
ATOM 696 C CA . ARG A 1 93 ? 32.733 -10.173 -13.443 1.00 67.81 93 ARG A CA 1
ATOM 697 C C . ARG A 1 93 ? 32.109 -10.736 -14.719 1.00 67.81 93 ARG A C 1
ATOM 699 O O . ARG A 1 93 ? 32.839 -11.089 -15.648 1.00 67.81 93 ARG A O 1
ATOM 706 N N . ALA A 1 94 ? 30.778 -10.763 -14.781 1.00 64.56 94 ALA A N 1
ATOM 707 C CA . ALA A 1 94 ? 30.048 -11.128 -15.990 1.00 64.56 94 ALA A CA 1
ATOM 708 C C . ALA A 1 94 ? 30.343 -10.133 -17.127 1.00 64.56 94 ALA A C 1
ATOM 710 O O . ALA A 1 94 ? 30.710 -10.552 -18.223 1.00 64.56 94 ALA A O 1
ATOM 711 N N . LEU A 1 95 ? 30.325 -8.825 -16.841 1.00 69.19 95 LEU A N 1
ATOM 712 C CA . LEU A 1 95 ? 30.650 -7.781 -17.820 1.00 69.19 95 LEU A CA 1
ATOM 713 C C . LEU A 1 95 ? 32.094 -7.860 -18.333 1.00 69.19 95 LEU A C 1
ATOM 715 O O . LEU A 1 95 ? 32.318 -7.687 -19.528 1.00 69.19 95 LEU A O 1
ATOM 719 N N . LYS A 1 96 ? 33.080 -8.148 -17.469 1.00 68.81 96 LYS A N 1
ATOM 720 C CA . LYS A 1 96 ? 34.480 -8.337 -17.900 1.00 68.81 96 LYS A CA 1
ATOM 721 C C . LYS A 1 96 ? 34.645 -9.533 -18.834 1.00 68.81 96 LYS A C 1
ATOM 723 O O . LYS A 1 96 ? 35.365 -9.430 -19.822 1.00 68.81 96 LYS A O 1
ATOM 728 N N . SER A 1 97 ? 33.970 -10.641 -18.534 1.00 69.06 97 SER A N 1
ATOM 729 C CA . SER A 1 97 ? 34.018 -11.845 -19.370 1.00 69.06 97 SER A CA 1
ATOM 730 C C . SER A 1 97 ? 33.404 -11.565 -20.741 1.00 69.06 97 SER A C 1
ATOM 732 O O . SER A 1 97 ? 34.017 -11.857 -21.762 1.00 69.06 97 SER A O 1
ATOM 734 N N . VAL A 1 98 ? 32.246 -10.900 -20.766 1.00 67.88 98 VAL A N 1
ATOM 735 C CA . VAL A 1 98 ? 31.567 -10.492 -22.003 1.00 67.88 98 VAL A CA 1
ATOM 736 C C . VAL A 1 98 ? 32.416 -9.509 -22.818 1.00 67.88 98 VAL A C 1
ATOM 738 O O . VAL A 1 98 ? 32.558 -9.710 -24.019 1.00 67.88 98 VAL A O 1
ATOM 741 N N . ARG A 1 99 ? 33.064 -8.513 -22.192 1.00 67.12 99 ARG A N 1
ATOM 742 C CA . ARG A 1 99 ? 34.001 -7.607 -22.888 1.00 67.12 99 ARG A CA 1
ATOM 743 C C . ARG A 1 99 ? 35.163 -8.348 -23.545 1.00 67.12 99 ARG A C 1
ATOM 745 O O . ARG A 1 99 ? 35.460 -8.064 -24.695 1.00 67.12 99 ARG A O 1
ATOM 752 N N . GLY A 1 100 ? 35.751 -9.335 -22.866 1.00 67.38 100 GLY A N 1
ATOM 753 C CA . GLY A 1 100 ? 36.811 -10.165 -23.449 1.00 67.38 100 GLY A CA 1
ATOM 754 C C . GLY A 1 100 ? 36.356 -10.965 -24.678 1.00 67.38 100 GLY A C 1
ATOM 755 O O . GLY A 1 100 ? 37.117 -11.100 -25.631 1.00 67.38 100 GLY A O 1
ATOM 756 N N . TYR A 1 101 ? 35.107 -11.447 -24.694 1.00 65.62 101 TYR A N 1
ATOM 757 C CA . TYR A 1 101 ? 34.523 -12.112 -25.868 1.00 65.62 101 TYR A CA 1
ATOM 758 C C . TYR A 1 101 ? 34.189 -11.136 -27.007 1.00 65.62 101 TYR A C 1
ATOM 760 O O . TYR A 1 101 ? 34.346 -11.500 -28.173 1.00 65.62 101 TYR A O 1
ATOM 768 N N . ILE A 1 102 ? 33.762 -9.910 -26.680 1.00 66.56 102 ILE A N 1
ATOM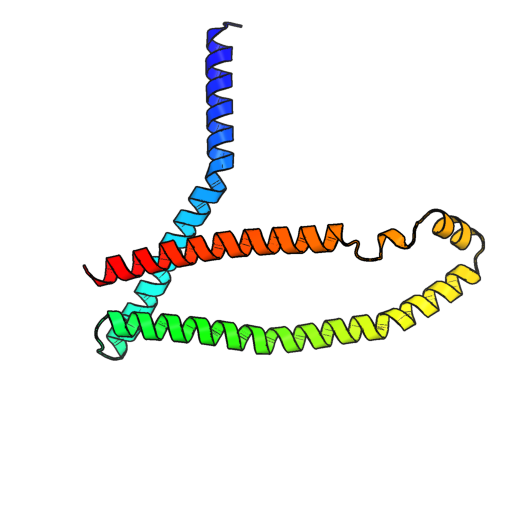 769 C CA . ILE A 1 102 ? 33.451 -8.853 -27.657 1.00 66.56 102 ILE A CA 1
ATOM 770 C C . ILE A 1 102 ? 34.729 -8.322 -28.319 1.00 66.56 102 ILE A C 1
ATOM 772 O O . ILE A 1 102 ? 34.758 -8.190 -29.540 1.00 66.56 102 ILE A O 1
ATOM 776 N N . ASP A 1 103 ? 35.792 -8.070 -27.549 1.00 65.25 103 ASP A N 1
ATOM 777 C CA . ASP A 1 103 ? 37.079 -7.586 -28.078 1.00 65.25 103 ASP A CA 1
ATOM 778 C C . ASP A 1 103 ? 37.779 -8.635 -28.956 1.00 65.25 103 ASP A C 1
ATOM 780 O O . ASP A 1 103 ? 38.556 -8.288 -29.842 1.00 65.25 103 ASP A O 1
ATOM 784 N N . ALA A 1 104 ? 37.475 -9.920 -28.756 1.00 71.62 104 ALA A N 1
ATOM 785 C CA . ALA A 1 104 ? 37.980 -11.003 -29.592 1.00 71.62 104 ALA A CA 1
ATOM 786 C C . ALA A 1 104 ? 37.249 -11.140 -30.948 1.00 71.62 104 ALA A C 1
ATOM 788 O O . ALA A 1 104 ? 37.719 -11.895 -31.799 1.00 71.62 104 ALA A O 1
ATOM 789 N N . HIS A 1 105 ? 36.110 -10.461 -31.166 1.00 74.12 105 HIS A N 1
ATOM 790 C CA . HIS A 1 105 ? 35.294 -10.597 -32.382 1.00 74.12 105 HIS A CA 1
ATOM 791 C C . HIS A 1 105 ? 34.848 -9.241 -32.970 1.00 74.12 105 HIS A C 1
ATOM 793 O O . HIS A 1 105 ? 33.854 -8.643 -32.554 1.00 74.12 105 HIS A O 1
ATOM 799 N N . ASP A 1 106 ? 35.501 -8.818 -34.057 1.00 70.00 106 ASP A N 1
ATOM 800 C CA . ASP A 1 106 ? 35.265 -7.539 -34.760 1.00 70.00 106 ASP A CA 1
ATOM 801 C C . ASP A 1 106 ? 33.837 -7.319 -35.301 1.00 70.00 106 ASP A C 1
ATOM 803 O O . ASP A 1 106 ? 33.436 -6.187 -35.594 1.00 70.00 106 ASP A O 1
ATOM 807 N N . TRP A 1 107 ? 33.053 -8.384 -35.497 1.00 73.06 107 TRP A N 1
ATOM 808 C CA . TRP A 1 107 ? 31.646 -8.272 -35.909 1.00 73.06 107 TRP A CA 1
ATOM 809 C C . TRP A 1 107 ? 30.739 -7.850 -34.745 1.00 73.06 107 TRP A C 1
ATOM 811 O O . TRP A 1 107 ? 29.732 -7.176 -34.955 1.00 73.06 107 TRP A O 1
ATOM 821 N N . MET A 1 108 ? 31.125 -8.196 -33.516 1.00 65.00 108 MET A N 1
ATOM 822 C CA . MET A 1 108 ? 30.361 -7.924 -32.304 1.00 65.00 108 MET A CA 1
ATOM 823 C C . MET A 1 108 ? 30.564 -6.477 -31.845 1.00 65.00 108 MET A C 1
ATOM 825 O O . MET A 1 108 ? 29.602 -5.809 -31.475 1.00 65.00 108 MET A O 1
ATOM 829 N N . ARG A 1 109 ? 31.785 -5.943 -31.983 1.00 66.56 109 ARG A N 1
ATOM 830 C CA . ARG A 1 109 ? 32.095 -4.526 -31.726 1.00 66.56 109 ARG A CA 1
ATOM 831 C C . ARG A 1 109 ? 31.232 -3.571 -32.563 1.00 66.56 109 ARG A C 1
ATOM 833 O O . ARG A 1 109 ? 30.662 -2.631 -32.021 1.00 66.56 109 ARG A O 1
ATOM 840 N N . ARG A 1 110 ? 31.050 -3.874 -33.854 1.00 68.81 110 ARG A N 1
ATOM 841 C CA . ARG A 1 110 ? 30.189 -3.098 -34.768 1.00 68.81 110 ARG A CA 1
ATOM 842 C C . ARG A 1 110 ? 28.701 -3.173 -34.411 1.00 68.81 110 ARG A C 1
ATOM 844 O O . ARG A 1 110 ? 27.987 -2.188 -34.567 1.00 68.81 110 ARG A O 1
ATOM 851 N N . ALA A 1 111 ? 28.232 -4.318 -33.908 1.00 71.06 111 ALA A N 1
ATOM 852 C CA . ALA A 1 111 ? 26.862 -4.446 -33.417 1.00 71.06 111 ALA A CA 1
ATOM 853 C C . ALA A 1 111 ? 26.636 -3.567 -32.174 1.00 71.06 111 ALA A C 1
ATOM 855 O O . ALA A 1 111 ? 25.644 -2.848 -32.112 1.00 71.06 111 ALA A O 1
ATOM 856 N N . PHE A 1 112 ? 27.581 -3.556 -31.228 1.00 65.31 112 PHE A N 1
ATOM 857 C CA . PHE A 1 112 ? 27.477 -2.752 -30.007 1.00 65.31 112 PHE A CA 1
ATOM 858 C C . PHE A 1 112 ? 27.667 -1.246 -30.219 1.00 65.31 112 PHE A C 1
ATOM 860 O O . PHE A 1 112 ? 27.065 -0.481 -29.487 1.00 65.31 112 PHE A O 1
ATOM 867 N N . GLU A 1 113 ? 28.414 -0.792 -31.227 1.00 66.12 113 GLU A N 1
ATOM 868 C CA . GLU A 1 113 ? 28.476 0.642 -31.581 1.00 66.12 113 GLU A CA 1
ATOM 869 C C . GLU A 1 113 ? 27.134 1.197 -32.092 1.00 66.12 113 GLU A C 1
ATOM 871 O O . GLU A 1 113 ? 26.900 2.400 -32.030 1.00 66.12 113 GLU A O 1
ATOM 876 N N . THR A 1 114 ? 26.239 0.324 -32.568 1.00 64.44 114 THR A N 1
ATOM 877 C CA . THR A 1 114 ? 24.871 0.700 -32.967 1.00 64.44 114 THR A CA 1
ATOM 878 C C . THR A 1 114 ? 23.908 0.707 -31.771 1.00 64.44 114 THR A C 1
ATOM 880 O O . THR A 1 114 ? 22.873 1.369 -31.813 1.00 64.44 114 THR A O 1
ATOM 883 N N . PHE A 1 115 ? 24.242 -0.016 -30.698 1.00 62.34 115 PHE A N 1
ATOM 884 C CA . PHE A 1 115 ? 23.478 -0.048 -29.453 1.00 62.34 115 PHE A CA 1
ATOM 885 C C . PHE A 1 115 ? 24.040 0.988 -28.478 1.00 62.34 115 PHE A C 1
ATOM 887 O O . PHE A 1 115 ? 25.086 0.784 -27.865 1.00 62.34 115 PHE A O 1
ATOM 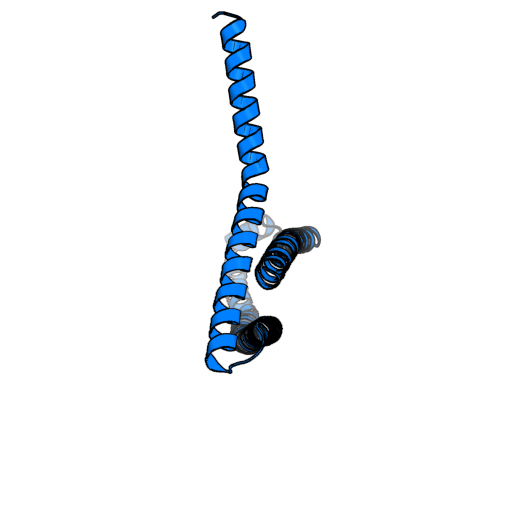894 N N . ASP A 1 116 ? 23.333 2.104 -28.313 1.00 61.47 116 ASP A N 1
ATOM 895 C CA . ASP A 1 116 ? 23.730 3.136 -27.362 1.00 61.47 116 ASP A CA 1
ATOM 896 C C . ASP A 1 116 ? 23.654 2.586 -25.928 1.00 61.47 116 ASP A C 1
ATOM 898 O O . ASP A 1 116 ? 22.584 2.311 -25.386 1.00 61.47 116 ASP A O 1
ATOM 902 N N . ALA A 1 117 ? 24.812 2.400 -25.293 1.00 58.75 117 ALA A N 1
ATOM 903 C CA . ALA A 1 117 ? 24.901 1.941 -23.909 1.00 58.75 117 ALA A CA 1
ATOM 904 C C . ALA A 1 117 ? 24.269 2.937 -22.912 1.00 58.75 117 ALA A C 1
ATOM 906 O O . ALA A 1 117 ? 24.071 2.583 -21.747 1.00 58.75 117 ALA A O 1
ATOM 907 N N . GLY A 1 118 ? 23.940 4.159 -23.357 1.00 60.97 118 GLY A N 1
ATOM 908 C CA . GLY A 1 118 ? 23.173 5.143 -22.596 1.00 60.97 118 GLY A CA 1
ATOM 909 C C . GLY A 1 118 ? 21.744 4.705 -22.254 1.00 60.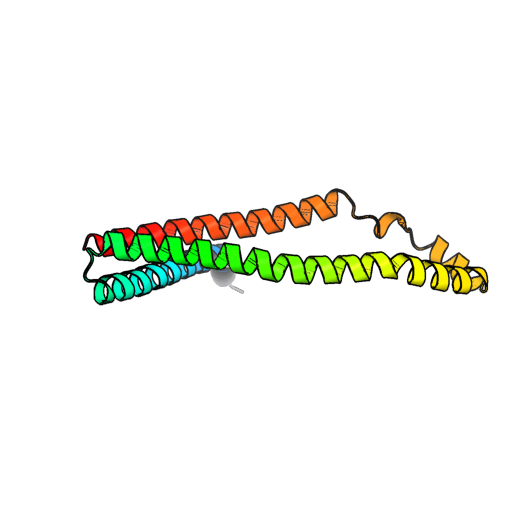97 118 GLY A C 1
ATOM 910 O O . GLY A 1 118 ? 21.238 5.131 -21.220 1.00 60.97 118 GLY A O 1
ATOM 911 N N . ASP A 1 119 ? 21.136 3.802 -23.033 1.00 61.62 119 ASP A N 1
ATOM 912 C CA . ASP A 1 119 ? 19.772 3.287 -22.794 1.00 61.62 119 ASP A CA 1
ATOM 913 C C . ASP A 1 119 ? 19.688 2.341 -21.578 1.00 61.62 119 ASP A C 1
ATOM 915 O O . ASP A 1 119 ? 18.613 2.088 -21.044 1.00 61.62 119 ASP A O 1
ATOM 919 N N . PHE A 1 120 ? 20.827 1.822 -21.103 1.00 59.44 120 PHE A N 1
ATOM 920 C CA . PHE A 1 120 ? 20.906 0.991 -19.893 1.00 59.44 120 PHE A CA 1
ATOM 921 C C . PHE A 1 120 ? 21.230 1.788 -18.626 1.00 59.44 120 PHE A C 1
ATOM 923 O O . PHE A 1 120 ? 21.231 1.223 -17.528 1.00 59.44 120 PHE A O 1
ATOM 930 N N . VAL A 1 121 ? 21.546 3.079 -18.751 1.00 68.12 121 VAL A N 1
ATOM 931 C CA . VAL A 1 121 ? 21.715 3.958 -17.595 1.00 68.12 121 VAL A CA 1
ATOM 932 C C . VAL A 1 121 ? 20.320 4.436 -17.209 1.00 68.12 121 VAL A C 1
ATOM 934 O O . VAL A 1 121 ? 19.714 5.132 -18.022 1.00 68.12 121 VAL A O 1
ATOM 937 N N . PRO A 1 122 ? 19.810 4.106 -16.003 1.00 59.62 122 PRO A N 1
ATOM 938 C CA . PRO A 1 122 ? 18.471 4.498 -15.589 1.00 59.62 122 PRO A CA 1
ATOM 939 C C . PRO A 1 122 ? 18.308 6.000 -15.769 1.00 59.62 122 PRO A C 1
ATOM 941 O O . PRO A 1 122 ? 18.910 6.804 -15.047 1.00 59.62 122 PRO A O 1
ATOM 944 N N . SER A 1 123 ? 17.551 6.390 -16.787 1.00 71.88 123 SER A N 1
ATOM 945 C CA . SER A 1 123 ? 17.378 7.801 -17.085 1.00 71.88 123 SER A CA 1
ATOM 946 C C . SER A 1 123 ? 16.493 8.409 -15.996 1.00 71.88 123 SER A C 1
ATOM 948 O O . SER A 1 123 ? 15.628 7.743 -15.418 1.00 71.88 123 SER A O 1
ATOM 950 N N . GLY A 1 124 ? 16.654 9.705 -15.709 1.00 73.38 124 GLY A N 1
ATOM 951 C CA . GLY A 1 124 ? 15.798 10.388 -14.728 1.00 73.38 124 GLY A CA 1
ATOM 952 C C . GLY A 1 124 ? 14.297 10.245 -15.036 1.00 73.38 124 GLY A C 1
ATOM 953 O O . GLY A 1 124 ? 13.466 10.318 -14.133 1.00 73.38 124 GLY A O 1
ATOM 954 N N . ARG A 1 125 ? 13.944 9.970 -16.298 1.00 76.00 125 ARG A N 1
ATOM 955 C CA . ARG A 1 125 ? 12.576 9.729 -16.764 1.00 76.00 125 ARG A CA 1
ATOM 956 C C . ARG A 1 125 ? 12.019 8.380 -16.301 1.00 76.00 125 ARG A C 1
ATOM 958 O O . ARG A 1 125 ? 10.872 8.332 -15.866 1.00 76.00 125 ARG A O 1
ATOM 965 N N . GLU A 1 126 ? 12.819 7.319 -16.337 1.00 78.38 126 GLU A N 1
ATOM 966 C CA . GLU A 1 126 ? 12.426 5.994 -15.840 1.00 78.38 126 GLU A CA 1
ATOM 967 C C . GLU A 1 126 ? 12.257 6.009 -14.326 1.00 78.38 126 GLU A C 1
ATOM 969 O O . GLU A 1 126 ? 11.219 5.568 -13.826 1.00 78.38 126 GLU A O 1
ATOM 974 N N . ALA A 1 127 ? 13.209 6.624 -13.613 1.00 78.38 127 ALA A N 1
ATOM 975 C CA . ALA A 1 127 ? 13.105 6.838 -12.174 1.00 78.38 127 ALA A CA 1
ATOM 976 C C . ALA A 1 127 ? 11.819 7.606 -11.836 1.00 78.38 127 ALA A C 1
ATOM 978 O O . ALA A 1 127 ? 11.020 7.138 -11.028 1.00 78.38 127 ALA A O 1
ATOM 979 N N . THR A 1 128 ? 11.560 8.729 -12.518 1.00 83.06 128 THR A N 1
ATOM 980 C CA . THR A 1 128 ? 10.334 9.519 -12.310 1.00 83.06 128 THR A CA 1
ATOM 981 C C . THR A 1 128 ? 9.077 8.693 -12.586 1.00 83.06 128 THR A C 1
ATOM 983 O O . THR A 1 128 ? 8.135 8.761 -11.804 1.00 83.06 128 THR A O 1
ATOM 986 N N . SER A 1 129 ? 9.059 7.859 -13.633 1.00 81.75 129 SER A N 1
ATOM 987 C CA . SER A 1 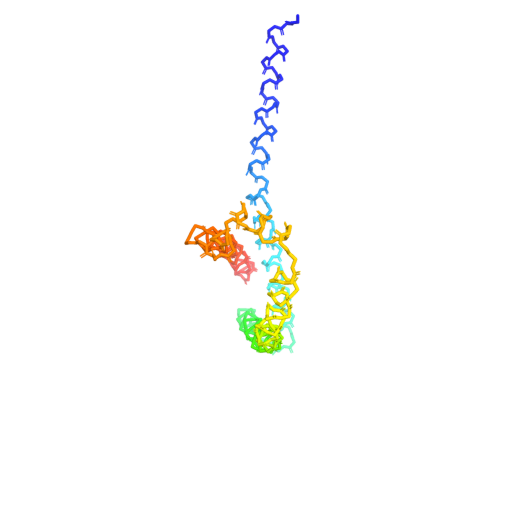129 ? 7.902 7.005 -13.949 1.00 81.75 129 SER A CA 1
ATOM 988 C C . SER A 1 129 ? 7.639 5.925 -12.889 1.00 81.75 129 SER A C 1
ATOM 990 O O . SER A 1 129 ? 6.486 5.687 -12.512 1.00 81.75 129 SER A O 1
ATOM 992 N N . ALA A 1 130 ? 8.699 5.315 -12.349 1.00 82.06 130 ALA A N 1
ATOM 993 C CA . ALA A 1 130 ? 8.609 4.332 -11.276 1.00 82.06 130 ALA A CA 1
ATOM 994 C C . ALA A 1 130 ? 8.127 4.986 -9.972 1.00 82.06 130 ALA A C 1
ATOM 996 O O . ALA A 1 130 ? 7.255 4.443 -9.284 1.00 82.06 130 ALA A O 1
ATOM 997 N N . PHE A 1 131 ? 8.622 6.195 -9.677 1.00 83.12 131 PHE A N 1
ATOM 998 C CA . PHE A 1 131 ? 8.119 7.014 -8.578 1.00 83.12 131 PHE A CA 1
ATOM 999 C C . PHE A 1 131 ? 6.637 7.348 -8.769 1.00 83.12 131 PHE A C 1
ATOM 1001 O O . PHE A 1 131 ? 5.852 7.063 -7.871 1.00 83.12 131 PHE A O 1
ATOM 1008 N N . SER A 1 132 ? 6.219 7.873 -9.925 1.00 85.62 132 SER A N 1
ATOM 1009 C CA . SER A 1 132 ? 4.814 8.219 -10.190 1.00 85.62 132 SER A CA 1
ATOM 1010 C C . SER A 1 132 ? 3.874 7.019 -10.058 1.00 85.62 132 SER A C 1
ATOM 1012 O O . SER A 1 132 ? 2.805 7.149 -9.466 1.00 85.62 132 SER A O 1
ATOM 1014 N N . THR A 1 133 ? 4.283 5.843 -10.542 1.00 85.75 133 THR A N 1
ATOM 1015 C CA . THR A 1 133 ? 3.489 4.609 -10.419 1.00 85.75 133 THR A CA 1
ATOM 1016 C C . THR A 1 133 ? 3.339 4.197 -8.956 1.00 85.75 133 THR A C 1
ATOM 1018 O O . THR A 1 133 ? 2.230 3.932 -8.493 1.00 85.75 133 THR A O 1
ATOM 1021 N N . THR A 1 134 ? 4.438 4.216 -8.196 1.00 84.62 134 THR A N 1
ATOM 1022 C CA . THR A 1 134 ? 4.420 3.897 -6.761 1.00 84.62 134 THR A CA 1
ATOM 1023 C C . THR A 1 134 ? 3.564 4.900 -5.988 1.00 84.62 134 THR A C 1
ATOM 1025 O O . THR A 1 134 ? 2.745 4.500 -5.168 1.00 84.62 134 THR A O 1
ATOM 1028 N N . PHE A 1 135 ? 3.685 6.197 -6.285 1.00 86.62 135 PHE A N 1
ATOM 1029 C CA . PHE A 1 135 ? 2.858 7.245 -5.685 1.00 86.62 135 PHE A CA 1
ATOM 1030 C C . PHE A 1 135 ? 1.369 7.074 -6.002 1.00 86.62 135 PHE A C 1
ATOM 1032 O O . PHE A 1 135 ? 0.547 7.284 -5.115 1.00 86.62 135 PHE A O 1
ATOM 1039 N N . GLY A 1 136 ? 1.011 6.651 -7.218 1.00 84.62 136 GLY A N 1
ATOM 1040 C CA . GLY A 1 136 ? -0.375 6.330 -7.571 1.00 84.62 136 GLY A CA 1
ATOM 1041 C C . GLY A 1 136 ? -0.931 5.170 -6.740 1.00 84.62 136 GLY A C 1
ATOM 1042 O O . GLY A 1 136 ? -2.015 5.277 -6.168 1.00 84.62 136 GLY A O 1
ATOM 1043 N N . VAL A 1 137 ? -0.151 4.093 -6.592 1.00 87.19 137 VAL A N 1
ATOM 1044 C CA . VAL A 1 137 ? -0.521 2.945 -5.744 1.00 87.19 137 VAL A CA 1
ATOM 1045 C C . VAL A 1 137 ? -0.653 3.356 -4.276 1.00 87.19 137 VAL A C 1
ATOM 1047 O O . VAL A 1 137 ? -1.631 2.991 -3.624 1.00 87.19 137 VAL A O 1
ATOM 1050 N N . LEU A 1 138 ? 0.290 4.147 -3.757 1.00 88.62 138 LEU A N 1
ATOM 1051 C CA . LEU A 1 138 ? 0.234 4.670 -2.391 1.00 88.62 138 LEU A CA 1
ATOM 1052 C C . LEU A 1 138 ? -0.980 5.584 -2.183 1.00 88.62 138 LEU A C 1
ATOM 1054 O O . LEU A 1 138 ? -1.639 5.481 -1.153 1.00 88.62 138 LEU A O 1
ATOM 1058 N N . GLY A 1 139 ? -1.317 6.428 -3.161 1.00 87.12 139 GLY A N 1
ATOM 1059 C CA . GLY A 1 139 ? -2.514 7.268 -3.127 1.00 87.12 139 GLY A CA 1
ATOM 1060 C C . GLY A 1 139 ? -3.793 6.439 -3.015 1.00 87.12 139 GLY A C 1
ATOM 1061 O O . GLY A 1 139 ? -4.606 6.677 -2.122 1.00 87.12 139 GLY A O 1
ATOM 1062 N N . ASN A 1 140 ? -3.928 5.402 -3.846 1.00 87.44 140 ASN A N 1
ATOM 1063 C CA . ASN A 1 140 ? -5.057 4.475 -3.766 1.00 87.44 140 ASN A CA 1
ATOM 1064 C C . ASN A 1 140 ? -5.097 3.735 -2.421 1.00 87.44 140 ASN A C 1
ATOM 1066 O O . ASN A 1 140 ? -6.168 3.610 -1.830 1.00 87.44 140 ASN A O 1
ATOM 1070 N N . LEU A 1 141 ? -3.949 3.296 -1.893 1.00 88.50 141 LEU A N 1
ATOM 1071 C CA . LEU A 1 141 ? -3.868 2.666 -0.571 1.00 88.50 141 LEU A CA 1
ATOM 1072 C C . LEU A 1 141 ? -4.335 3.597 0.549 1.00 88.50 141 LEU A C 1
ATOM 1074 O O . LEU A 1 141 ? -5.067 3.152 1.429 1.00 88.50 141 LEU A O 1
ATOM 1078 N N . VAL A 1 142 ? -3.961 4.878 0.515 1.00 87.25 142 VAL A N 1
ATOM 1079 C CA . VAL A 1 142 ? -4.424 5.862 1.506 1.00 87.25 142 VAL A CA 1
ATOM 1080 C C . VAL A 1 142 ? -5.945 5.985 1.470 1.00 87.25 142 VAL A C 1
ATOM 1082 O O . VAL A 1 142 ? -6.573 5.967 2.526 1.00 87.25 142 VAL A O 1
ATOM 1085 N N . VAL A 1 143 ? -6.550 6.043 0.280 1.00 87.62 143 VAL A N 1
ATOM 1086 C CA . VAL A 1 143 ? -8.014 6.085 0.138 1.00 87.62 143 VAL A CA 1
ATOM 1087 C C . VAL A 1 143 ? -8.658 4.810 0.689 1.00 87.62 143 VAL A C 1
ATOM 1089 O O . VAL A 1 143 ? -9.608 4.905 1.463 1.00 87.62 143 VAL A O 1
ATOM 1092 N N . ILE A 1 144 ? -8.127 3.630 0.353 1.00 89.75 144 ILE A N 1
ATOM 1093 C CA . ILE A 1 144 ? -8.616 2.334 0.860 1.00 89.75 144 ILE A CA 1
ATOM 1094 C C . ILE A 1 144 ? -8.557 2.293 2.389 1.00 89.75 144 ILE A C 1
ATOM 1096 O O . ILE A 1 144 ? -9.538 1.921 3.032 1.00 89.75 144 ILE A O 1
ATOM 1100 N N . VAL A 1 145 ? -7.428 2.697 2.978 1.00 87.44 145 VAL A N 1
ATOM 1101 C CA . VAL A 1 145 ? -7.246 2.732 4.434 1.00 87.44 145 VAL A CA 1
ATOM 1102 C C . VAL A 1 145 ? -8.201 3.733 5.070 1.00 87.44 145 VAL A C 1
ATOM 1104 O O . VAL A 1 145 ? -8.811 3.408 6.080 1.00 87.44 145 VAL A O 1
ATOM 1107 N N . PHE A 1 146 ? -8.375 4.917 4.482 1.00 88.62 146 PHE A N 1
ATOM 1108 C CA . PHE A 1 146 ? -9.268 5.942 5.017 1.00 88.62 146 PHE A CA 1
ATOM 1109 C C . PHE A 1 146 ? -10.732 5.490 4.991 1.00 88.62 146 PHE A C 1
ATOM 1111 O O . PHE A 1 146 ? -11.400 5.523 6.021 1.00 88.62 146 PHE A O 1
ATOM 1118 N N . VAL A 1 147 ? -11.213 5.004 3.841 1.00 86.31 147 VAL A N 1
ATOM 1119 C CA . VAL A 1 147 ? -12.575 4.467 3.685 1.00 86.31 147 VAL A CA 1
ATOM 1120 C C . VAL A 1 147 ? -12.788 3.272 4.608 1.00 86.31 147 VAL A C 1
ATOM 1122 O O . VAL A 1 147 ? -13.821 3.181 5.270 1.00 86.31 147 VAL A O 1
ATOM 1125 N N . GLY A 1 148 ? -11.809 2.370 4.681 1.00 87.00 148 GLY A N 1
ATOM 1126 C CA . GLY A 1 148 ? -11.920 1.174 5.498 1.00 87.00 148 GLY A CA 1
ATOM 1127 C C . GLY A 1 148 ? -11.906 1.463 6.996 1.00 87.00 148 GLY A C 1
ATOM 1128 O O . GLY A 1 148 ? -12.722 0.921 7.734 1.00 87.00 148 GLY A O 1
ATOM 1129 N N . LEU A 1 149 ? -11.032 2.359 7.453 1.00 84.75 149 LEU A N 1
ATOM 1130 C CA . LEU A 1 149 ? -10.952 2.746 8.859 1.00 84.75 149 LEU A CA 1
ATOM 1131 C C . LEU A 1 149 ? -12.179 3.562 9.281 1.00 84.75 149 LEU A C 1
ATOM 1133 O O . LEU A 1 149 ? -12.738 3.294 10.340 1.00 84.75 149 LEU A O 1
ATOM 1137 N N . TYR A 1 150 ? -12.648 4.485 8.435 1.00 85.31 150 TYR A N 1
ATOM 1138 C CA . TYR A 1 150 ? -13.897 5.211 8.671 1.00 85.31 150 TYR A C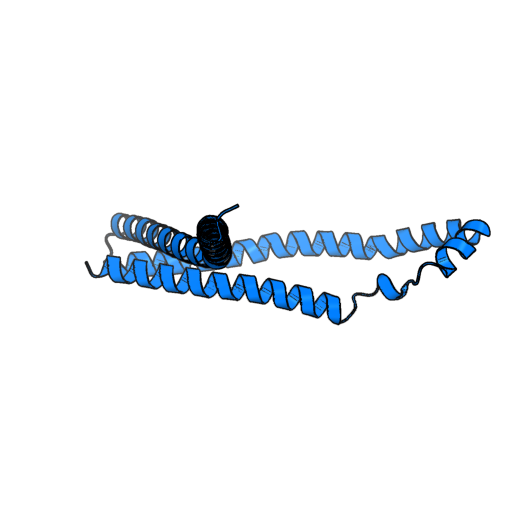A 1
ATOM 1139 C C . TYR A 1 150 ? -15.089 4.251 8.778 1.00 85.31 150 TYR A C 1
ATOM 1141 O O . TYR A 1 150 ? -15.818 4.294 9.765 1.00 85.31 150 TYR A O 1
ATOM 1149 N N . GLY A 1 151 ? -15.240 3.324 7.825 1.00 82.81 151 GLY A N 1
ATOM 1150 C CA . GLY A 1 151 ? -16.310 2.325 7.861 1.00 82.81 151 GLY A CA 1
ATOM 1151 C C . GLY A 1 151 ? -16.210 1.363 9.050 1.00 82.81 151 GLY A C 1
ATOM 1152 O O . GLY A 1 151 ? -17.231 0.929 9.581 1.00 82.81 151 GLY A O 1
ATOM 1153 N N . ALA A 1 152 ? -14.996 1.037 9.499 1.00 82.06 152 ALA A N 1
ATOM 1154 C CA . ALA A 1 152 ? -14.783 0.182 10.663 1.00 82.06 152 ALA A CA 1
ATOM 1155 C C . ALA A 1 152 ? -15.135 0.879 11.987 1.00 82.06 152 ALA A C 1
ATOM 1157 O O . ALA A 1 152 ? -15.669 0.223 12.882 1.00 82.06 152 ALA A O 1
ATOM 1158 N N . ILE A 1 153 ? -14.837 2.178 12.106 1.00 80.88 153 ILE A N 1
ATOM 1159 C CA . ILE A 1 153 ? -15.166 2.996 13.283 1.00 80.88 153 ILE A CA 1
ATOM 1160 C C . ILE A 1 153 ? -16.669 3.265 13.347 1.00 80.88 153 ILE A C 1
ATOM 1162 O O . ILE A 1 153 ? -17.262 3.040 14.393 1.00 80.88 153 ILE A O 1
ATOM 1166 N N . ASP A 1 154 ? -17.299 3.655 12.237 1.00 79.50 154 ASP A N 1
ATOM 1167 C CA . ASP A 1 154 ? -18.751 3.889 12.188 1.00 79.50 154 ASP A CA 1
ATOM 1168 C C . ASP A 1 154 ? -19.536 2.633 12.605 1.00 79.50 154 ASP A C 1
ATOM 1170 O O . ASP A 1 154 ? -20.460 2.682 13.413 1.00 79.50 154 ASP A O 1
ATOM 1174 N N . ARG A 1 155 ? -19.081 1.455 12.160 1.00 67.38 155 ARG A N 1
ATOM 1175 C CA . ARG A 1 155 ? -19.634 0.169 12.604 1.00 67.38 155 ARG A CA 1
ATOM 1176 C C . ARG A 1 155 ? -19.412 -0.101 14.098 1.00 67.38 155 ARG A C 1
ATOM 1178 O O . ARG A 1 155 ? -20.138 -0.920 14.655 1.00 67.38 155 ARG A O 1
ATOM 1185 N N . ALA A 1 156 ? -18.391 0.484 14.724 1.00 62.00 156 ALA A N 1
ATOM 1186 C CA . ALA A 1 156 ? -18.085 0.295 16.141 1.00 62.00 156 ALA A CA 1
ATOM 1187 C C . ALA A 1 156 ? -19.008 1.102 17.068 1.00 62.00 156 ALA A C 1
ATOM 1189 O O . ALA A 1 156 ? -19.199 0.673 18.207 1.00 62.00 156 ALA A O 1
ATOM 1190 N N . ASP A 1 157 ? -19.575 2.209 16.576 1.00 59.97 157 ASP A N 1
ATOM 1191 C CA . ASP A 1 157 ? -20.483 3.090 17.322 1.00 59.97 157 ASP A CA 1
ATOM 1192 C C . ASP A 1 157 ? -21.963 2.636 17.276 1.00 59.97 157 ASP A C 1
ATOM 1194 O O . ASP A 1 157 ? -22.767 3.102 18.086 1.00 59.97 157 ASP A O 1
ATOM 1198 N N . MET A 1 158 ? -22.320 1.717 16.363 1.00 53.53 158 MET A N 1
ATOM 1199 C CA . MET A 1 158 ? -23.628 1.029 16.290 1.00 53.53 158 MET A CA 1
ATOM 1200 C C . MET A 1 158 ? -23.676 -0.227 17.165 1.00 53.53 158 MET A C 1
ATOM 1202 O O . MET A 1 158 ? -24.741 -0.457 17.781 1.00 53.53 158 MET A O 1
#

Secondary structure (DSSP, 8-state):
--HHHHHHHHHHHHHHHHHHHHHHHHHHHHHHHHHHHHHHHHHHHHHHHHT--HHHHHHHHHHHHHHHHHHHHHHHHHHHHHHHHHHHHHHHHHHHHHHHHHHT-HHHHHHHHHS-GGGGS--HHHHHHHHHHHHHHHHHHHHHHHHHHHHHHHHHH-